Protein AF-A0A0W0Z374-F1 (afdb_monomer_lite)

Secondary structure (DSSP, 8-state):
-EEETTEEEEEES--SS----HHHHHHHHHHHHHHTTT---EEEE-SSSS-EEEEHHHHHS-SSTHHHHHHHTTT-SS-------------------------TTTT--HHHHHHHHHHHTSHHHHTTHHHHHHHHHTT----------------

pLDDT: mean 70.91, std 20.74, range [35.91, 95.0]

Sequence (155 aa):
MFFENGCLREITNNSGHYRPTDNEMLPFLKAMNTMSLGTVFSYQSYCTNPSRTFDMGALLDIDDFSEILSLEKSAELDSPIKKHQNSLGYDYKSEDDSSTRRRFGRNLPKVLLSQYQNILKNPVFEKKENTVREAIQSQHPTDLYEAKRTFGSKF

Structure (mmCIF, N/CA/C/O backbone):
data_AF-A0A0W0Z374-F1
#
_entry.id   AF-A0A0W0Z374-F1
#
loop_
_atom_site.group_PDB
_atom_site.id
_atom_site.type_symbol
_atom_site.label_atom_id
_atom_site.label_alt_id
_atom_site.label_comp_id
_atom_site.label_asym_id
_atom_site.label_entity_id
_atom_site.label_seq_id
_atom_site.pdbx_PDB_ins_code
_atom_site.Cartn_x
_atom_site.Cartn_y
_atom_site.Cartn_z
_atom_site.occupancy
_atom_site.B_iso_or_equiv
_atom_site.auth_seq_id
_atom_site.auth_comp_id
_atom_site.auth_asym_id
_atom_site.auth_atom_id
_atom_site.pdbx_PDB_model_num
ATOM 1 N N . MET A 1 1 ? -2.602 8.176 -0.337 1.00 88.56 1 MET A N 1
ATOM 2 C CA . MET A 1 1 ? -3.943 7.579 -0.137 1.00 88.56 1 MET A CA 1
ATOM 3 C C . MET A 1 1 ? -4.988 8.580 -0.577 1.00 88.56 1 MET A C 1
ATOM 5 O O . MET A 1 1 ? -4.847 9.750 -0.231 1.00 88.56 1 MET A O 1
ATOM 9 N N . PHE A 1 2 ? -6.010 8.125 -1.296 1.00 89.31 2 PHE A N 1
ATOM 10 C CA . PHE A 1 2 ? -7.118 8.955 -1.763 1.00 89.31 2 PHE A CA 1
ATOM 11 C C . PHE A 1 2 ? -8.461 8.381 -1.325 1.00 89.31 2 PHE A C 1
ATOM 13 O O . PHE A 1 2 ? -8.699 7.174 -1.404 1.00 89.31 2 PHE A O 1
ATOM 20 N N . PHE A 1 3 ? -9.333 9.279 -0.873 1.00 91.75 3 PHE A N 1
ATOM 21 C CA . PHE A 1 3 ? -10.682 8.969 -0.426 1.00 91.75 3 PHE A CA 1
ATOM 22 C C . PHE A 1 3 ? -11.701 9.631 -1.344 1.00 91.75 3 PHE A C 1
ATOM 24 O O . PHE A 1 3 ? -11.516 10.769 -1.771 1.00 91.75 3 PHE A O 1
ATOM 31 N N . GLU A 1 4 ? -12.801 8.935 -1.583 1.00 91.44 4 GLU A N 1
ATOM 32 C CA . GLU A 1 4 ? -13.939 9.430 -2.343 1.00 91.44 4 GLU A CA 1
ATOM 33 C C . GLU A 1 4 ? -15.215 9.028 -1.610 1.00 91.44 4 GLU A C 1
ATOM 35 O O . GLU A 1 4 ? -15.373 7.871 -1.221 1.00 91.44 4 GLU A O 1
ATOM 40 N N . ASN A 1 5 ? -16.120 9.983 -1.384 1.00 91.50 5 ASN A N 1
ATOM 41 C CA . ASN A 1 5 ? -17.380 9.755 -0.665 1.00 91.50 5 ASN A CA 1
ATOM 42 C C . ASN A 1 5 ? -17.196 9.078 0.710 1.00 91.50 5 ASN A C 1
ATOM 44 O O . ASN A 1 5 ? -18.035 8.296 1.146 1.00 91.50 5 ASN A O 1
ATOM 48 N N . GLY A 1 6 ? -16.082 9.367 1.392 1.00 91.25 6 GLY A N 1
ATOM 49 C CA . GLY A 1 6 ? -15.746 8.777 2.693 1.00 91.25 6 GLY A CA 1
ATOM 50 C C . GLY A 1 6 ? -15.156 7.363 2.633 1.00 91.25 6 GLY A C 1
ATOM 51 O O . GLY A 1 6 ? -14.821 6.812 3.677 1.00 91.25 6 GLY A O 1
ATOM 52 N N . CYS A 1 7 ? -14.975 6.787 1.444 1.00 89.50 7 CYS A N 1
ATOM 53 C CA . CYS A 1 7 ? -14.367 5.472 1.249 1.00 89.50 7 CYS A CA 1
ATOM 54 C C . CYS A 1 7 ? -12.932 5.604 0.735 1.00 89.50 7 CYS A C 1
ATOM 56 O O . CYS A 1 7 ? -12.639 6.470 -0.089 1.00 89.50 7 CYS A O 1
ATOM 58 N N . LEU A 1 8 ? -12.034 4.733 1.198 1.00 91.62 8 LEU A N 1
ATOM 59 C CA . LEU A 1 8 ? -10.674 4.654 0.668 1.00 91.62 8 LEU A CA 1
ATOM 60 C C . LEU A 1 8 ? -10.725 4.020 -0.726 1.00 91.62 8 LEU A C 1
ATOM 62 O O . LEU A 1 8 ? -11.172 2.887 -0.852 1.00 91.62 8 LEU A O 1
ATOM 66 N N . ARG A 1 9 ? -10.271 4.745 -1.754 1.00 91.31 9 ARG A N 1
ATOM 67 C CA . ARG A 1 9 ? -10.277 4.275 -3.150 1.00 91.31 9 ARG A CA 1
ATOM 68 C C . ARG A 1 9 ? -8.907 3.841 -3.637 1.00 91.31 9 ARG A C 1
ATOM 70 O O . ARG A 1 9 ? -8.805 2.832 -4.324 1.00 91.31 9 ARG A O 1
ATOM 77 N N . GLU A 1 10 ? -7.876 4.592 -3.263 1.00 93.38 10 GLU A N 1
ATOM 78 C CA . GLU A 1 10 ? -6.521 4.382 -3.768 1.00 93.38 10 GLU A CA 1
ATOM 79 C C . GLU A 1 10 ? -5.481 4.476 -2.652 1.00 93.38 10 GLU A C 1
ATOM 81 O O . GLU A 1 10 ? -5.509 5.373 -1.797 1.00 93.38 10 GLU A O 1
ATOM 86 N N . ILE A 1 11 ? -4.514 3.565 -2.696 1.00 94.38 11 ILE A N 1
ATOM 87 C CA . ILE A 1 11 ? -3.346 3.556 -1.818 1.00 94.38 11 ILE A CA 1
ATOM 88 C C . ILE A 1 11 ? -2.102 3.894 -2.637 1.00 94.38 11 ILE A C 1
ATOM 90 O O . ILE A 1 11 ? -1.968 3.488 -3.784 1.00 94.38 11 ILE A O 1
ATOM 94 N N . THR A 1 12 ? -1.169 4.634 -2.037 1.00 93.81 12 THR A N 1
ATOM 95 C CA . THR A 1 12 ? 0.090 5.020 -2.684 1.00 93.81 12 THR A CA 1
ATOM 96 C C . THR A 1 12 ? 1.255 4.811 -1.721 1.00 93.81 12 THR A C 1
ATOM 98 O O . THR A 1 12 ? 1.092 5.011 -0.515 1.00 93.81 12 THR A O 1
ATOM 101 N N . ASN A 1 13 ? 2.432 4.431 -2.226 1.00 92.19 13 ASN A N 1
ATOM 102 C CA . ASN A 1 13 ? 3.659 4.314 -1.414 1.00 92.19 13 ASN A CA 1
ATOM 103 C C . ASN A 1 13 ? 4.497 5.606 -1.363 1.00 92.19 13 ASN A C 1
ATOM 105 O O . ASN A 1 13 ? 5.592 5.636 -0.801 1.00 92.19 13 ASN A O 1
ATOM 109 N N . ASN A 1 14 ? 3.981 6.704 -1.913 1.00 90.25 14 ASN A N 1
ATOM 110 C CA . ASN A 1 14 ? 4.652 7.998 -1.913 1.00 90.25 14 ASN A CA 1
ATOM 111 C C . ASN A 1 14 ? 4.314 8.810 -0.650 1.00 90.25 14 ASN A C 1
ATOM 113 O O . ASN A 1 14 ? 3.548 9.771 -0.708 1.00 90.25 14 ASN A O 1
ATOM 117 N N . SER A 1 15 ? 4.868 8.419 0.506 1.00 79.31 15 SER A N 1
ATOM 118 C CA . SER A 1 15 ? 4.597 9.084 1.800 1.00 79.31 15 SER A CA 1
ATOM 119 C C . SER A 1 15 ? 5.613 10.171 2.197 1.00 79.31 15 SER A C 1
ATOM 121 O O . SER A 1 15 ? 5.699 10.576 3.355 1.00 79.31 15 SER A O 1
ATOM 123 N N . GLY A 1 16 ? 6.392 10.680 1.236 1.00 79.31 16 GLY A N 1
ATOM 124 C CA . GLY A 1 16 ? 7.345 11.781 1.432 1.00 79.31 16 GLY A CA 1
ATOM 125 C C . GLY A 1 16 ? 8.641 11.376 2.146 1.00 79.31 16 GLY A C 1
ATOM 126 O O . GLY A 1 16 ? 9.714 11.514 1.562 1.00 79.31 16 GLY A O 1
ATOM 127 N N . HIS A 1 17 ? 8.550 10.852 3.373 1.00 77.94 17 HIS A N 1
ATOM 128 C CA . HIS A 1 17 ? 9.705 10.453 4.195 1.00 77.94 17 HIS A CA 1
ATOM 129 C C . HIS A 1 17 ? 9.980 8.951 4.183 1.00 77.94 17 HIS A C 1
ATOM 131 O O . HIS A 1 17 ? 11.139 8.543 4.210 1.00 77.94 17 HIS A O 1
ATOM 137 N N . TYR A 1 18 ? 8.927 8.140 4.122 1.00 82.50 18 TYR A N 1
ATOM 138 C CA . TYR A 1 18 ? 9.034 6.696 3.986 1.00 82.50 18 TYR A CA 1
ATOM 139 C C . TYR A 1 18 ? 8.571 6.291 2.584 1.00 82.50 18 TYR A C 1
ATOM 141 O O . TYR A 1 18 ? 7.587 6.817 2.054 1.00 82.50 18 TYR A O 1
ATOM 149 N N . ARG A 1 19 ? 9.324 5.403 1.943 1.00 85.88 19 ARG A N 1
ATOM 150 C CA . ARG A 1 19 ? 9.029 4.899 0.598 1.00 85.88 19 ARG A CA 1
ATOM 151 C C . ARG A 1 19 ? 9.119 3.379 0.637 1.00 85.88 19 ARG A C 1
ATOM 153 O O . ARG A 1 19 ? 10.160 2.846 0.259 1.00 85.88 19 ARG A O 1
ATOM 160 N N . PRO A 1 20 ? 8.088 2.707 1.176 1.00 92.62 20 PRO A N 1
ATOM 161 C CA . PRO A 1 20 ? 8.064 1.258 1.188 1.00 92.62 20 PRO A CA 1
ATOM 162 C C . PRO A 1 20 ? 8.077 0.744 -0.248 1.00 92.62 20 PRO A C 1
ATOM 164 O O . PRO A 1 20 ? 7.453 1.323 -1.146 1.00 92.62 20 PRO A O 1
ATOM 167 N N . THR A 1 21 ? 8.805 -0.344 -0.445 1.00 93.25 21 THR A N 1
ATOM 168 C CA . THR A 1 21 ? 8.782 -1.118 -1.682 1.00 93.25 21 THR A CA 1
ATOM 169 C C . THR A 1 21 ? 7.396 -1.716 -1.917 1.00 93.25 21 THR A C 1
ATOM 171 O O . THR A 1 21 ?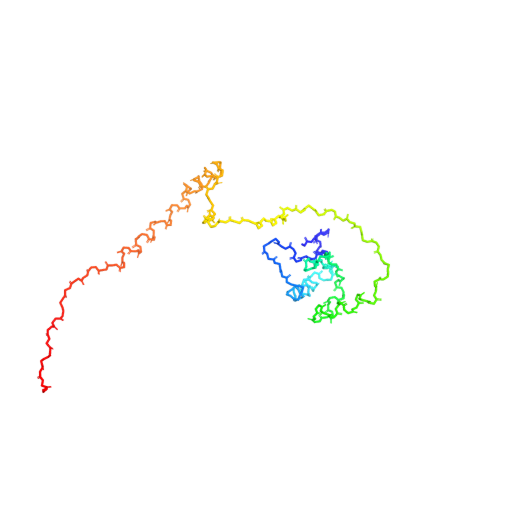 6.589 -1.832 -0.992 1.00 93.25 21 THR A O 1
ATOM 174 N N . ASP A 1 22 ? 7.118 -2.123 -3.153 1.00 93.19 22 ASP A N 1
ATOM 175 C CA . ASP A 1 22 ? 5.835 -2.743 -3.502 1.00 93.19 22 ASP A CA 1
ATOM 176 C C . ASP A 1 22 ? 5.575 -3.999 -2.645 1.00 93.19 22 ASP A C 1
ATOM 178 O O . ASP A 1 22 ? 4.497 -4.164 -2.076 1.00 93.19 22 ASP A O 1
ATOM 182 N N . ASN A 1 23 ? 6.608 -4.813 -2.412 1.00 93.69 23 ASN A N 1
ATOM 183 C CA . ASN A 1 23 ? 6.521 -5.999 -1.554 1.00 93.69 23 ASN A CA 1
ATOM 184 C C . ASN A 1 23 ? 6.267 -5.674 -0.079 1.00 93.69 23 ASN A C 1
ATOM 186 O O . ASN A 1 23 ? 5.490 -6.365 0.575 1.00 93.69 23 ASN A O 1
ATOM 190 N N . GLU A 1 24 ? 6.867 -4.609 0.455 1.00 93.81 24 GLU A N 1
ATOM 191 C CA . GLU A 1 24 ? 6.560 -4.147 1.816 1.00 93.81 24 GLU A CA 1
ATOM 192 C C . GLU A 1 24 ? 5.126 -3.607 1.925 1.00 93.81 24 GLU A C 1
ATOM 194 O O . GLU A 1 24 ? 4.508 -3.691 2.987 1.00 93.81 24 GLU A O 1
ATOM 199 N N . MET A 1 25 ? 4.575 -3.076 0.829 1.00 94.12 25 MET A N 1
ATOM 200 C CA . MET A 1 25 ? 3.193 -2.607 0.771 1.00 94.12 25 MET A CA 1
ATOM 201 C C . MET A 1 25 ? 2.176 -3.742 0.655 1.00 94.12 25 MET A C 1
ATOM 203 O O . MET A 1 25 ? 1.054 -3.570 1.124 1.00 94.12 25 MET A O 1
ATOM 207 N N . LEU A 1 26 ? 2.524 -4.894 0.079 1.00 9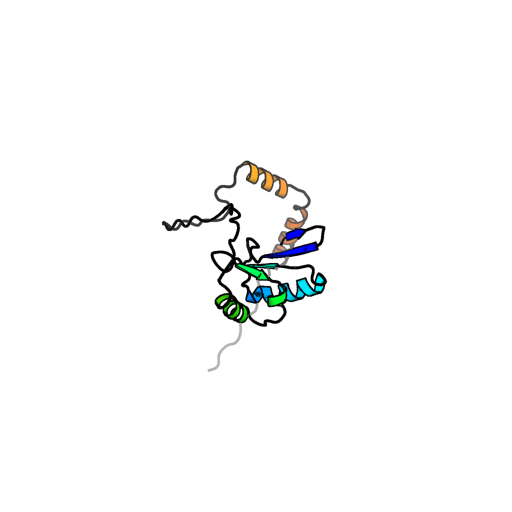3.81 26 LEU A N 1
ATOM 208 C CA . LEU A 1 26 ? 1.567 -5.967 -0.221 1.00 93.81 26 LEU A CA 1
ATOM 209 C C . LEU A 1 26 ? 0.732 -6.423 0.999 1.00 93.81 26 LEU A C 1
ATOM 211 O O . LEU A 1 26 ? -0.500 -6.431 0.897 1.00 93.81 26 LEU A O 1
ATOM 215 N N . PRO A 1 27 ? 1.320 -6.720 2.180 1.00 94.69 27 PRO A N 1
ATOM 216 C CA . PRO A 1 27 ? 0.536 -7.110 3.354 1.00 94.69 27 PRO A CA 1
ATOM 217 C C . PRO A 1 27 ? -0.405 -5.994 3.817 1.00 94.69 27 PRO A C 1
ATOM 219 O O . PRO A 1 27 ? -1.542 -6.252 4.217 1.00 94.69 27 PRO A O 1
ATOM 222 N N . PHE A 1 28 ? 0.052 -4.742 3.728 1.00 94.06 28 PHE A N 1
ATOM 223 C CA . PHE A 1 28 ? -0.749 -3.572 4.066 1.00 94.06 28 PHE A CA 1
ATOM 224 C C . PHE A 1 28 ? -1.931 -3.407 3.106 1.00 94.06 28 PHE A C 1
ATOM 226 O O . PHE A 1 28 ? -3.055 -3.189 3.551 1.00 94.06 28 PHE A O 1
ATOM 233 N N . LEU A 1 29 ? -1.704 -3.563 1.802 1.00 94.69 29 LEU A N 1
ATOM 234 C CA . LEU A 1 29 ? -2.743 -3.497 0.780 1.00 94.69 29 LEU A CA 1
ATOM 235 C C . LEU A 1 29 ? -3.823 -4.561 1.042 1.00 94.69 29 LEU A C 1
ATOM 237 O O . LEU A 1 29 ? -4.999 -4.214 1.174 1.00 94.69 29 LEU A O 1
ATOM 241 N N . LYS A 1 30 ? -3.439 -5.831 1.231 1.00 95.00 30 LYS A N 1
ATOM 242 C CA . LYS A 1 30 ? -4.376 -6.929 1.549 1.00 95.00 30 LYS A CA 1
ATOM 243 C C . LYS A 1 30 ? -5.192 -6.650 2.820 1.00 95.00 30 LYS A C 1
ATOM 245 O O . LYS A 1 30 ? -6.416 -6.833 2.833 1.00 95.00 30 LYS A O 1
ATOM 250 N N . ALA A 1 31 ? -4.539 -6.152 3.873 1.00 94.94 31 ALA A N 1
ATOM 251 C CA . ALA A 1 31 ? -5.205 -5.783 5.119 1.00 94.94 31 ALA A CA 1
ATOM 252 C C . ALA A 1 31 ? -6.215 -4.644 4.909 1.00 94.94 31 ALA A C 1
ATOM 254 O O . ALA A 1 31 ? -7.369 -4.757 5.320 1.00 94.94 31 ALA A O 1
ATOM 255 N N . MET A 1 32 ? -5.819 -3.579 4.210 1.00 93.31 32 MET A N 1
ATOM 256 C CA . MET A 1 32 ? -6.695 -2.440 3.935 1.00 93.31 32 MET A CA 1
ATOM 257 C C . MET A 1 32 ? -7.886 -2.819 3.066 1.00 93.31 32 MET A C 1
ATOM 259 O O . MET A 1 32 ? -8.997 -2.357 3.322 1.00 93.31 32 MET A O 1
ATOM 263 N N . ASN A 1 33 ? -7.700 -3.682 2.070 1.00 93.50 33 ASN A N 1
ATOM 264 C CA . ASN A 1 33 ? -8.813 -4.145 1.253 1.00 93.50 33 ASN A CA 1
ATOM 265 C C . ASN A 1 33 ? -9.826 -4.944 2.081 1.00 93.50 33 ASN A C 1
ATOM 267 O O . ASN A 1 33 ? -11.024 -4.686 2.006 1.00 93.50 33 ASN A O 1
ATOM 271 N N . THR A 1 34 ? -9.338 -5.828 2.955 1.00 93.62 34 THR A N 1
ATOM 272 C CA . THR A 1 34 ? -10.183 -6.576 3.899 1.00 93.62 34 THR A CA 1
ATOM 273 C C . THR A 1 34 ? -10.936 -5.640 4.850 1.00 93.62 34 THR A C 1
ATOM 275 O O . THR A 1 34 ? -12.152 -5.745 4.993 1.00 93.62 34 THR A O 1
ATOM 278 N N . MET A 1 35 ? -10.241 -4.680 5.469 1.00 93.00 35 MET A N 1
ATOM 279 C CA . MET A 1 35 ? -10.834 -3.723 6.416 1.00 93.00 35 MET A CA 1
ATOM 280 C C . MET A 1 35 ? -11.847 -2.783 5.762 1.00 93.00 35 MET A C 1
ATOM 282 O O . MET A 1 35 ? -12.809 -2.356 6.395 1.00 93.00 35 MET A O 1
ATOM 286 N N . SER A 1 36 ? -11.616 -2.448 4.498 1.00 90.69 36 SER A N 1
ATOM 287 C CA . SER A 1 36 ? -12.464 -1.556 3.714 1.00 90.69 36 SER A CA 1
ATOM 288 C C . SER A 1 36 ? -13.602 -2.288 2.995 1.00 90.69 36 SER A C 1
ATOM 290 O O . SER A 1 36 ? -14.313 -1.659 2.212 1.00 90.69 36 SER A O 1
ATOM 292 N N . LEU A 1 37 ? -13.772 -3.595 3.243 1.00 91.06 37 LEU A N 1
ATOM 293 C CA . LEU A 1 37 ? -14.763 -4.457 2.592 1.00 91.06 37 LEU A CA 1
ATOM 294 C C . LEU A 1 37 ? -14.688 -4.404 1.056 1.00 91.06 37 LEU A C 1
ATOM 296 O O . LEU A 1 37 ? -15.713 -4.425 0.378 1.00 91.06 37 LEU A O 1
ATOM 300 N N . GLY A 1 38 ? -13.476 -4.304 0.503 1.00 89.25 38 GLY A N 1
ATOM 301 C CA . GLY A 1 38 ? -13.266 -4.280 -0.945 1.00 89.25 38 GLY A CA 1
ATOM 302 C C . GLY A 1 38 ? -13.460 -2.915 -1.608 1.00 89.25 38 GLY A C 1
ATOM 303 O O . GLY A 1 38 ? -13.637 -2.854 -2.821 1.00 89.25 38 GLY A O 1
ATOM 304 N N . THR A 1 39 ? -13.493 -1.811 -0.851 1.00 90.25 39 THR A N 1
ATOM 305 C CA . THR A 1 39 ? -13.727 -0.474 -1.441 1.00 90.25 39 THR A CA 1
ATOM 306 C C . THR A 1 39 ? -12.482 0.170 -2.053 1.00 90.25 39 THR A C 1
ATOM 308 O O . THR A 1 39 ? -12.627 1.133 -2.816 1.00 90.25 39 THR A O 1
ATOM 311 N N . VAL A 1 40 ? -11.297 -0.378 -1.757 1.00 91.44 40 VAL A N 1
ATOM 312 C CA . VAL A 1 40 ? -10.022 -0.009 -2.383 1.00 91.44 40 VAL A CA 1
ATOM 313 C C . VAL A 1 40 ? -9.948 -0.640 -3.768 1.00 91.44 40 VAL A C 1
ATOM 315 O O . VAL A 1 40 ? -10.007 -1.858 -3.899 1.00 91.44 40 VAL A O 1
ATOM 318 N N . PHE A 1 41 ? -9.780 0.187 -4.796 1.00 89.19 41 PHE A N 1
ATOM 319 C CA . PHE A 1 41 ? -9.750 -0.264 -6.188 1.00 89.19 41 PHE A CA 1
ATOM 320 C C . PHE A 1 41 ? -8.352 -0.289 -6.783 1.00 89.19 41 PHE A C 1
ATOM 322 O O . PHE A 1 41 ? -8.076 -1.120 -7.638 1.00 89.19 41 PHE A O 1
ATOM 329 N N . SER A 1 42 ? -7.463 0.606 -6.355 1.00 92.94 42 SER A N 1
ATOM 330 C CA . SER A 1 42 ? -6.156 0.746 -6.990 1.00 92.94 42 SER A CA 1
ATOM 331 C C . SER A 1 42 ? -5.024 0.967 -5.998 1.00 92.94 42 SER A C 1
ATOM 333 O O . SER A 1 42 ? -5.173 1.552 -4.918 1.00 92.94 42 SER A O 1
ATOM 335 N N . TYR A 1 43 ? -3.848 0.518 -6.414 1.00 94.44 43 TYR A N 1
ATOM 336 C CA . TYR A 1 43 ? -2.580 0.826 -5.781 1.00 94.44 43 TYR A CA 1
ATOM 337 C C . TYR A 1 43 ? -1.666 1.532 -6.780 1.00 94.44 43 TYR A C 1
ATOM 339 O O . TYR A 1 43 ? -1.370 0.990 -7.842 1.00 94.44 43 TYR A O 1
ATOM 347 N N . GLN A 1 44 ? -1.191 2.728 -6.434 1.00 93.81 44 GLN A N 1
ATOM 348 C CA . GLN A 1 44 ? -0.205 3.449 -7.232 1.00 93.81 44 GLN A CA 1
ATOM 349 C C . GLN A 1 44 ? 1.197 3.302 -6.629 1.00 93.81 44 GLN A C 1
ATOM 351 O O . GLN A 1 44 ? 1.502 3.853 -5.562 1.00 93.81 44 GLN A O 1
ATOM 356 N N . SER A 1 45 ? 2.064 2.589 -7.347 1.00 92.88 45 SER A N 1
ATOM 357 C CA . SER A 1 45 ? 3.480 2.451 -7.027 1.00 92.88 45 SER A CA 1
ATOM 358 C C . SER A 1 45 ? 4.312 3.558 -7.665 1.00 92.88 45 SER A C 1
ATOM 360 O O . SER A 1 45 ? 4.246 3.820 -8.867 1.00 92.88 45 SER A O 1
ATOM 362 N N . TYR A 1 46 ? 5.166 4.160 -6.847 1.00 91.94 46 TYR A N 1
ATOM 363 C CA . TYR A 1 46 ? 6.202 5.108 -7.239 1.00 91.94 46 TYR A CA 1
ATOM 364 C C . TYR A 1 46 ? 7.611 4.497 -7.147 1.00 91.94 46 TYR A C 1
ATOM 366 O O . TYR A 1 46 ? 8.601 5.230 -7.151 1.00 91.94 46 TYR A O 1
ATOM 374 N N . CYS A 1 47 ? 7.725 3.165 -7.049 1.00 87.75 47 CYS A N 1
ATOM 375 C CA . CYS A 1 47 ? 9.014 2.466 -7.087 1.00 87.75 47 CYS A CA 1
ATOM 376 C C . CYS A 1 47 ? 9.637 2.460 -8.492 1.00 87.75 47 CYS A C 1
ATOM 378 O O . CYS A 1 47 ? 10.849 2.292 -8.628 1.00 87.75 47 CYS A O 1
ATOM 380 N N . THR A 1 48 ? 8.831 2.693 -9.529 1.00 82.81 48 THR A N 1
ATOM 381 C CA . THR A 1 48 ? 9.269 2.817 -10.922 1.00 82.81 48 THR A CA 1
ATOM 382 C C . THR A 1 48 ? 9.034 4.227 -11.462 1.00 82.81 48 THR A C 1
ATOM 384 O O . THR A 1 48 ? 8.173 4.961 -10.980 1.00 82.81 48 THR A O 1
ATOM 387 N N . ASN A 1 49 ? 9.784 4.593 -12.504 1.00 83.88 49 ASN A N 1
ATOM 388 C CA . ASN A 1 49 ? 9.528 5.780 -13.319 1.00 83.88 49 ASN A CA 1
ATOM 389 C C . ASN A 1 49 ? 9.282 5.344 -14.776 1.00 83.88 49 ASN A C 1
ATOM 391 O O . ASN A 1 49 ? 10.209 4.813 -15.389 1.00 83.88 49 ASN A O 1
ATOM 395 N N . PRO A 1 50 ? 8.081 5.564 -15.347 1.00 86.38 50 PRO A N 1
ATOM 396 C CA . PRO A 1 50 ? 6.906 6.197 -14.734 1.00 86.38 50 PRO A CA 1
ATOM 397 C C . PRO A 1 50 ? 6.292 5.363 -13.594 1.00 86.38 50 PRO A C 1
ATOM 399 O O . PRO A 1 50 ? 6.546 4.158 -13.491 1.00 86.38 50 PRO A O 1
ATOM 402 N N . SER A 1 51 ? 5.498 6.015 -12.736 1.00 89.50 51 SER A N 1
ATOM 403 C CA . SER A 1 51 ? 4.726 5.323 -11.700 1.00 89.50 51 SER A CA 1
ATOM 404 C C . SER A 1 51 ? 3.724 4.361 -12.335 1.00 89.50 51 SER A C 1
ATOM 406 O O . SER A 1 51 ? 3.190 4.625 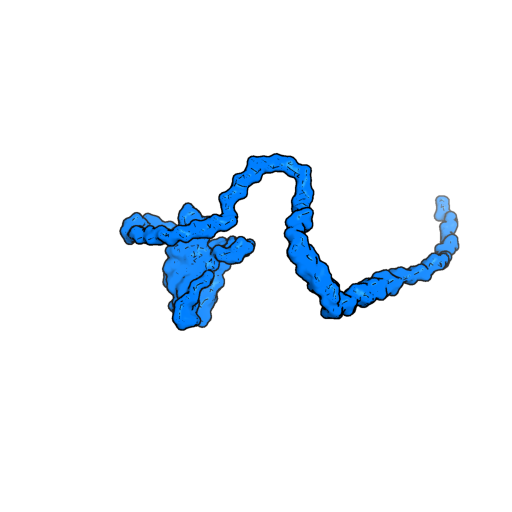-13.417 1.00 89.50 51 SER A O 1
ATOM 408 N N . ARG A 1 52 ? 3.475 3.240 -11.662 1.00 90.56 52 ARG A N 1
ATOM 409 C CA . ARG A 1 52 ? 2.560 2.191 -12.123 1.00 90.56 52 ARG A CA 1
ATOM 410 C C . ARG A 1 52 ? 1.327 2.138 -11.243 1.00 90.56 52 ARG A C 1
ATOM 412 O O . ARG A 1 52 ? 1.403 2.418 -10.051 1.00 90.56 52 ARG A O 1
ATOM 419 N N . THR A 1 53 ? 0.194 1.807 -11.849 1.00 91.38 53 THR A N 1
ATOM 420 C CA . THR A 1 53 ? -1.076 1.642 -11.138 1.00 91.38 53 THR A CA 1
ATOM 421 C C . THR A 1 53 ? -1.529 0.209 -11.316 1.00 91.38 53 THR A C 1
ATOM 423 O O . THR A 1 53 ? -1.646 -0.251 -12.446 1.00 91.38 53 THR A O 1
ATOM 426 N N . PHE A 1 54 ? -1.780 -0.467 -10.207 1.00 91.88 54 PHE A N 1
ATOM 427 C CA . PHE A 1 54 ? -2.203 -1.855 -10.165 1.00 91.88 54 PHE A CA 1
ATOM 428 C C . PHE A 1 54 ? -3.649 -1.936 -9.684 1.00 91.88 54 PHE A C 1
ATOM 430 O O . PHE A 1 54 ? -4.035 -1.220 -8.753 1.00 91.88 54 PHE A O 1
ATOM 437 N N . ASP A 1 55 ? -4.435 -2.802 -10.320 1.00 92.06 55 ASP A N 1
ATOM 438 C CA . ASP A 1 55 ? -5.785 -3.126 -9.864 1.00 92.06 55 ASP A CA 1
ATOM 439 C C . ASP A 1 55 ? -5.720 -3.953 -8.584 1.00 92.06 55 ASP A C 1
ATOM 441 O O . ASP A 1 55 ? -4.959 -4.917 -8.492 1.00 92.06 55 ASP A O 1
ATOM 445 N N . MET A 1 56 ? -6.537 -3.586 -7.600 1.00 91.31 56 MET A N 1
ATOM 446 C CA . MET A 1 56 ? -6.493 -4.213 -6.290 1.00 91.31 56 MET A CA 1
ATOM 447 C C . MET A 1 56 ? -6.890 -5.687 -6.350 1.00 91.31 56 MET A C 1
ATOM 449 O O . MET A 1 56 ? -6.320 -6.476 -5.604 1.00 91.31 56 MET A O 1
ATOM 453 N N . GLY A 1 57 ? -7.798 -6.073 -7.255 1.00 89.88 57 GLY A N 1
ATOM 454 C CA . GLY A 1 57 ? -8.202 -7.468 -7.441 1.00 89.88 57 GLY A CA 1
A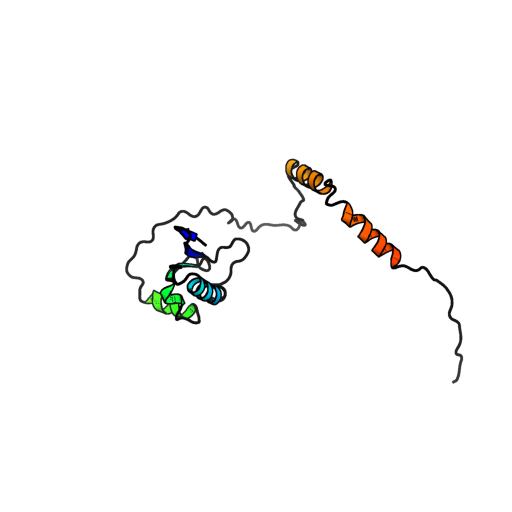TOM 455 C C . GLY A 1 57 ? -7.019 -8.381 -7.763 1.00 89.88 57 GLY A C 1
ATOM 456 O O . GLY A 1 57 ? -6.839 -9.404 -7.109 1.00 89.88 57 GLY A O 1
ATOM 457 N N . ALA A 1 58 ? -6.153 -7.955 -8.683 1.00 89.44 58 ALA A N 1
ATOM 458 C CA . ALA A 1 58 ? -4.955 -8.703 -9.062 1.00 89.44 58 ALA A CA 1
ATOM 459 C C . ALA A 1 58 ? -3.926 -8.835 -7.921 1.00 89.44 58 ALA A C 1
ATOM 461 O O . ALA A 1 58 ? -3.141 -9.779 -7.910 1.00 89.44 58 ALA A O 1
ATOM 462 N N . LEU A 1 59 ? -3.923 -7.910 -6.953 1.00 91.69 59 LEU A N 1
ATOM 463 C CA . LEU A 1 59 ? -2.973 -7.909 -5.832 1.00 91.69 59 LEU A CA 1
ATOM 464 C C . LEU A 1 59 ? -3.354 -8.863 -4.692 1.00 91.69 59 LEU A C 1
ATOM 466 O O . LEU A 1 59 ? -2.530 -9.132 -3.816 1.00 91.69 59 LEU A O 1
ATOM 470 N N . LEU A 1 60 ? -4.605 -9.324 -4.635 1.00 90.81 60 LEU A N 1
ATOM 471 C CA . LEU A 1 60 ? -5.073 -10.156 -3.522 1.00 90.81 60 LEU A CA 1
ATOM 472 C C . LEU A 1 60 ? -4.543 -11.585 -3.610 1.00 90.81 60 LEU A C 1
ATOM 474 O O . LEU A 1 60 ? -4.220 -12.170 -2.573 1.00 90.81 60 LEU A O 1
ATOM 478 N N . ASP A 1 61 ? -4.414 -12.092 -4.834 1.00 90.31 61 ASP A N 1
ATOM 479 C CA . ASP A 1 61 ? -4.090 -13.491 -5.117 1.00 90.31 61 ASP A CA 1
ATOM 480 C C . ASP A 1 61 ? -2.585 -13.761 -5.239 1.00 90.31 61 ASP A C 1
ATOM 482 O O . ASP A 1 61 ? -2.171 -14.916 -5.222 1.00 90.31 61 ASP A O 1
ATOM 486 N N . ILE A 1 62 ? -1.767 -12.711 -5.339 1.00 90.94 62 ILE A N 1
ATOM 487 C CA . ILE A 1 62 ? -0.312 -12.825 -5.492 1.00 90.94 62 ILE A CA 1
ATOM 488 C C . ILE A 1 62 ? 0.405 -12.752 -4.147 1.00 90.94 62 ILE A C 1
ATOM 490 O O . ILE A 1 62 ? -0.025 -12.026 -3.246 1.00 90.94 62 ILE A O 1
ATOM 494 N N . ASP A 1 63 ? 1.524 -13.455 -4.013 1.00 91.06 63 ASP A N 1
ATOM 495 C CA . ASP A 1 63 ? 2.373 -13.388 -2.816 1.00 91.06 63 ASP A CA 1
ATOM 496 C C . ASP A 1 63 ? 3.589 -12.471 -3.005 1.00 91.06 63 ASP A C 1
ATOM 498 O O . ASP A 1 63 ? 4.128 -11.954 -2.023 1.00 91.06 63 ASP A O 1
ATOM 502 N N . ASP A 1 64 ? 3.979 -12.211 -4.256 1.00 90.56 64 ASP A N 1
ATOM 503 C CA . ASP A 1 64 ? 5.100 -11.344 -4.619 1.00 90.56 64 ASP A CA 1
ATOM 504 C C . ASP A 1 64 ? 4.782 -10.479 -5.853 1.00 90.56 64 ASP A C 1
ATOM 506 O O . ASP A 1 64 ? 4.173 -10.937 -6.821 1.00 90.56 64 ASP A O 1
ATOM 510 N N . PHE A 1 65 ? 5.240 -9.221 -5.871 1.00 88.06 65 PHE A N 1
ATOM 511 C CA . PHE A 1 65 ? 4.978 -8.313 -6.999 1.00 88.06 65 PHE A CA 1
ATOM 512 C C . PHE A 1 65 ? 5.655 -8.741 -8.310 1.00 88.06 65 PHE A C 1
ATOM 514 O O . PHE A 1 65 ? 5.263 -8.276 -9.385 1.00 88.06 65 PHE A O 1
ATOM 521 N N . SER A 1 66 ? 6.648 -9.635 -8.261 1.00 84.81 66 SER A N 1
ATOM 522 C CA . SER A 1 66 ? 7.273 -10.182 -9.471 1.00 84.81 66 SER A CA 1
ATOM 523 C C . SER A 1 66 ? 6.288 -10.966 -10.356 1.00 84.81 66 SER A C 1
ATOM 525 O O . SER A 1 66 ? 6.453 -11.004 -11.581 1.00 84.81 66 SER A O 1
ATOM 527 N N . GLU A 1 67 ? 5.218 -11.511 -9.771 1.00 82.31 67 GLU A N 1
ATOM 528 C CA . GLU A 1 67 ? 4.168 -12.250 -10.479 1.00 82.31 67 GLU A CA 1
ATOM 529 C C . GLU A 1 67 ? 3.338 -11.334 -11.393 1.00 82.31 67 GLU A C 1
ATOM 531 O O . GLU A 1 67 ? 3.004 -11.698 -12.522 1.00 82.31 67 GLU A O 1
ATOM 536 N N . ILE A 1 68 ? 3.088 -10.094 -10.963 1.00 78.44 68 ILE A N 1
ATOM 537 C CA . ILE A 1 68 ? 2.274 -9.115 -11.705 1.00 78.44 68 ILE A CA 1
ATOM 538 C C . ILE A 1 68 ? 3.019 -8.579 -12.924 1.00 78.44 68 ILE A C 1
ATOM 540 O O . ILE A 1 68 ? 2.437 -8.409 -13.997 1.00 78.44 68 ILE A O 1
ATOM 544 N N . LEU A 1 69 ? 4.329 -8.363 -12.789 1.00 67.62 69 LEU A N 1
ATOM 545 C CA . LEU A 1 69 ? 5.181 -7.911 -13.893 1.00 67.62 69 LEU A CA 1
ATOM 546 C C . LEU A 1 69 ? 5.205 -8.919 -15.053 1.00 67.62 69 LEU A C 1
ATOM 548 O O . LEU A 1 69 ? 5.429 -8.537 -16.203 1.00 67.62 69 LEU A O 1
ATOM 552 N N . SER A 1 70 ? 4.957 -10.198 -14.759 1.00 60.03 70 SER A N 1
ATOM 553 C CA . SER A 1 70 ? 4.840 -11.257 -15.766 1.00 60.03 70 SER A CA 1
ATOM 554 C C . SER A 1 70 ? 3.496 -11.214 -16.502 1.00 60.03 70 SER A C 1
ATOM 556 O O . SER A 1 70 ? 3.442 -11.550 -17.685 1.00 60.03 70 SER A O 1
ATOM 558 N N . LEU A 1 71 ? 2.434 -10.743 -15.839 1.00 56.44 71 LEU A N 1
ATOM 559 C CA . LEU A 1 71 ? 1.091 -10.609 -16.405 1.00 56.44 71 LEU A CA 1
ATOM 560 C C . LEU A 1 71 ? 0.984 -9.406 -17.359 1.00 56.44 71 LEU A C 1
ATOM 562 O O . LEU A 1 71 ? 0.483 -9.541 -18.476 1.00 56.44 71 LEU A O 1
ATOM 566 N N . GLU A 1 72 ? 1.515 -8.243 -16.966 1.00 57.81 72 GLU A N 1
ATOM 567 C CA . GLU A 1 72 ? 1.444 -7.001 -17.763 1.00 57.81 72 GLU A CA 1
ATOM 568 C C . GLU A 1 72 ? 2.184 -7.105 -19.101 1.00 57.81 72 GLU A C 1
ATOM 570 O O . GLU A 1 72 ? 1.742 -6.548 -20.105 1.00 57.81 72 GLU A O 1
ATOM 575 N N . LYS A 1 73 ? 3.272 -7.883 -19.157 1.00 53.78 73 LYS A N 1
ATOM 576 C CA . LYS A 1 73 ? 4.054 -8.090 -20.387 1.00 53.78 73 LYS A CA 1
ATOM 577 C C . LYS A 1 73 ? 3.256 -8.769 -21.508 1.00 53.78 73 LYS A C 1
ATOM 579 O O . LYS A 1 73 ? 3.688 -8.756 -22.657 1.00 53.78 73 LYS A O 1
ATOM 584 N N . SER A 1 74 ? 2.107 -9.361 -21.179 1.00 51.50 74 SER A N 1
ATOM 585 C CA . SER A 1 74 ? 1.175 -9.955 -22.142 1.00 51.50 74 SER A CA 1
ATOM 586 C C . SER A 1 74 ? 0.029 -9.020 -22.563 1.00 51.50 74 SER A C 1
ATOM 588 O O . SER A 1 74 ? -0.652 -9.315 -23.541 1.00 51.50 74 SER A O 1
ATOM 590 N N . ALA A 1 75 ? -0.163 -7.891 -21.869 1.00 47.91 75 ALA A N 1
ATOM 591 C CA . ALA A 1 75 ? -1.337 -7.020 -21.983 1.00 47.91 75 ALA A CA 1
ATOM 592 C C . ALA A 1 75 ? -1.035 -5.604 -22.524 1.00 47.91 75 ALA A C 1
ATOM 594 O O . ALA A 1 75 ? -1.931 -4.769 -22.593 1.00 47.91 75 ALA A O 1
ATOM 595 N N . GLU A 1 76 ? 0.207 -5.312 -22.925 1.00 44.94 76 GLU A N 1
ATOM 596 C CA . GLU A 1 76 ? 0.689 -3.976 -23.330 1.00 44.94 76 GLU A CA 1
ATOM 597 C C . GLU A 1 76 ? 0.256 -3.531 -24.755 1.00 44.94 76 GLU A C 1
ATOM 599 O O . GLU A 1 76 ? 0.992 -2.854 -25.473 1.00 44.94 76 GLU A O 1
ATOM 604 N N . LEU A 1 77 ? -0.960 -3.890 -25.175 1.00 44.41 77 LEU A N 1
ATOM 605 C CA . LEU A 1 77 ? -1.646 -3.318 -26.335 1.00 44.41 77 LEU A CA 1
ATOM 606 C C . LEU A 1 77 ? -2.948 -2.683 -25.831 1.00 44.41 77 LEU A C 1
ATOM 608 O O . LEU A 1 77 ? -3.822 -3.378 -25.332 1.00 44.41 77 LEU A O 1
ATOM 612 N N . ASP A 1 78 ? -3.054 -1.364 -25.990 1.00 43.66 78 ASP A N 1
ATOM 613 C CA . ASP A 1 78 ? -4.260 -0.540 -25.811 1.00 43.66 78 ASP A CA 1
ATOM 614 C C . ASP A 1 78 ? -4.563 0.019 -24.406 1.00 43.66 78 ASP A C 1
ATOM 616 O O . ASP A 1 78 ? -5.501 -0.399 -23.730 1.00 43.66 78 ASP A O 1
ATOM 620 N N . SER A 1 79 ? -3.902 1.126 -24.029 1.00 35.91 79 SER A N 1
ATOM 621 C CA . SER A 1 79 ? -4.651 2.319 -23.571 1.00 35.91 79 SER A CA 1
ATOM 622 C C . SER A 1 79 ? -3.808 3.592 -23.380 1.00 35.91 79 SER A C 1
ATOM 624 O O . SER A 1 79 ? -2.677 3.533 -22.897 1.00 35.91 79 SER A O 1
ATOM 626 N N . PRO A 1 80 ? -4.361 4.785 -23.696 1.00 44.44 80 PRO A N 1
ATOM 627 C CA . PRO A 1 80 ? -3.679 6.063 -23.525 1.00 44.44 80 PRO A CA 1
ATOM 628 C C . PRO A 1 80 ? -3.878 6.621 -22.105 1.00 44.44 80 PRO A C 1
ATOM 630 O O . PRO A 1 80 ? -4.962 7.072 -21.733 1.00 44.44 80 PRO A O 1
ATOM 633 N N . ILE A 1 81 ? -2.807 6.650 -21.309 1.00 41.53 81 ILE A N 1
ATOM 634 C CA . ILE A 1 81 ? -2.807 7.232 -19.958 1.00 41.53 81 ILE A CA 1
ATOM 635 C C . ILE A 1 81 ? -2.779 8.769 -20.045 1.00 41.53 81 ILE A C 1
ATOM 637 O O . ILE A 1 81 ? -1.863 9.374 -20.611 1.00 41.53 81 ILE A O 1
ATOM 641 N N . LYS A 1 82 ? -3.791 9.417 -19.451 1.00 41.56 82 LYS A N 1
ATOM 642 C CA . LYS A 1 82 ? -3.864 10.874 -19.263 1.00 41.56 82 LYS A CA 1
ATOM 643 C C . LYS A 1 82 ? -2.721 11.343 -18.354 1.00 41.56 82 LYS A C 1
ATOM 645 O O . LYS A 1 82 ? -2.621 10.935 -17.202 1.00 41.56 82 LYS A O 1
ATOM 650 N N . LYS A 1 83 ? -1.882 12.245 -18.867 1.00 40.84 83 LYS A N 1
ATOM 651 C CA . LYS A 1 83 ? -0.800 12.901 -18.120 1.00 40.84 83 LYS A CA 1
ATOM 652 C C . LYS A 1 83 ? -1.378 13.858 -17.073 1.00 40.84 83 LYS A C 1
ATOM 654 O O . LYS A 1 83 ? -1.776 14.969 -17.415 1.00 40.84 83 LYS A O 1
ATOM 659 N N . HIS A 1 84 ? -1.381 13.458 -15.805 1.00 37.34 84 HIS A N 1
ATOM 660 C CA . HIS A 1 84 ? -1.468 14.408 -14.697 1.00 37.34 84 HIS A CA 1
ATOM 661 C C . HIS A 1 84 ? -0.083 15.036 -14.495 1.00 37.34 84 HIS A C 1
ATOM 663 O O . HIS A 1 84 ? 0.913 14.333 -14.330 1.00 37.34 84 HIS A O 1
ATOM 669 N N . GLN A 1 85 ? 0.001 16.364 -14.586 1.00 39.22 85 GLN A N 1
ATOM 670 C CA . GLN A 1 85 ? 1.245 17.099 -14.371 1.00 39.22 85 GLN A CA 1
ATOM 671 C C . GLN A 1 85 ? 1.645 17.011 -12.893 1.00 39.22 85 GLN A C 1
ATOM 673 O O . GLN A 1 85 ? 0.956 17.530 -12.017 1.00 39.22 85 GLN A O 1
ATOM 678 N N . ASN A 1 86 ? 2.769 16.344 -12.635 1.00 42.84 86 ASN A N 1
ATOM 679 C CA . ASN A 1 86 ? 3.432 16.302 -11.339 1.00 42.84 86 ASN A CA 1
ATOM 680 C C . ASN A 1 86 ? 4.092 17.658 -11.055 1.00 42.84 86 ASN A C 1
ATOM 682 O O . ASN A 1 86 ? 5.028 18.053 -11.751 1.00 42.84 86 ASN A O 1
ATOM 686 N N . SER A 1 87 ? 3.663 18.348 -9.999 1.00 38.25 87 SER A N 1
ATOM 687 C CA . SER A 1 87 ? 4.449 19.419 -9.384 1.00 38.25 87 SER A CA 1
ATOM 688 C C . SER A 1 87 ? 5.605 18.792 -8.592 1.00 38.25 87 SER A C 1
ATOM 690 O O . SER A 1 87 ? 5.460 18.429 -7.424 1.00 38.25 87 SER A O 1
ATOM 692 N N . LEU A 1 88 ? 6.742 18.609 -9.264 1.00 44.97 88 LEU A N 1
ATOM 693 C CA . LEU A 1 88 ? 8.019 18.183 -8.689 1.00 44.97 88 LEU A CA 1
ATOM 694 C C . LEU A 1 88 ? 8.579 19.296 -7.790 1.00 44.97 88 LEU A C 1
ATOM 696 O O . LEU A 1 88 ? 8.942 20.363 -8.274 1.00 44.97 88 LEU A O 1
ATOM 700 N N . GLY A 1 89 ? 8.632 19.051 -6.479 1.00 44.53 89 GLY A N 1
ATOM 701 C CA . GLY A 1 89 ? 9.161 20.002 -5.495 1.00 44.53 89 GLY A CA 1
ATOM 702 C C . GLY A 1 89 ? 10.608 19.766 -5.067 1.00 44.53 89 GLY A C 1
ATOM 703 O O . GLY A 1 89 ? 11.183 20.652 -4.452 1.00 44.53 89 GLY A O 1
ATOM 704 N N . TYR A 1 90 ? 11.213 18.616 -5.375 1.00 44.09 90 TYR A N 1
ATOM 705 C CA . TYR A 1 90 ? 12.617 18.350 -5.049 1.00 44.09 90 TYR A CA 1
ATOM 706 C C . TYR A 1 90 ? 13.207 17.344 -6.027 1.00 44.09 90 TYR A C 1
ATOM 708 O O . TYR A 1 90 ? 13.173 16.141 -5.785 1.00 44.09 90 TYR A O 1
ATOM 716 N N . ASP A 1 91 ? 13.766 17.856 -7.117 1.00 49.34 91 ASP A N 1
ATOM 717 C CA . ASP A 1 91 ? 14.811 17.147 -7.841 1.00 49.34 91 ASP A CA 1
ATOM 718 C C . ASP A 1 91 ? 15.791 18.173 -8.413 1.00 49.34 91 ASP A C 1
ATOM 720 O O . ASP A 1 91 ? 15.594 18.736 -9.483 1.00 49.34 91 ASP A O 1
ATOM 724 N N . TYR A 1 92 ? 16.832 18.473 -7.639 1.00 43.22 92 TYR A N 1
ATOM 725 C CA . TYR A 1 92 ? 18.078 19.000 -8.178 1.00 43.22 92 TYR A CA 1
ATOM 726 C C . TYR A 1 92 ? 19.223 18.315 -7.446 1.00 43.22 92 TYR A C 1
ATOM 728 O O . TYR A 1 92 ? 19.524 18.607 -6.286 1.00 43.22 92 TYR A O 1
ATOM 736 N N . LYS A 1 93 ? 19.865 17.386 -8.154 1.00 51.75 93 LYS A N 1
ATOM 737 C CA . LYS A 1 93 ? 21.240 17.002 -7.868 1.00 51.75 93 LYS A CA 1
ATOM 738 C C . LYS A 1 93 ? 22.129 18.211 -8.152 1.00 51.75 93 LYS A C 1
ATOM 740 O O . LYS A 1 93 ? 22.109 18.745 -9.255 1.00 51.75 93 LYS A O 1
ATOM 745 N N . SER A 1 94 ? 22.912 18.614 -7.161 1.00 44.69 94 SER A N 1
ATOM 746 C CA . SER A 1 94 ? 24.126 19.401 -7.363 1.00 44.69 94 SER A CA 1
ATOM 747 C C . SER A 1 94 ? 25.251 18.579 -6.758 1.00 44.69 94 SER A C 1
ATOM 749 O O . SER A 1 94 ? 25.474 18.612 -5.548 1.00 44.69 94 SER A O 1
ATOM 751 N N . GLU A 1 95 ? 25.899 17.781 -7.600 1.00 54.81 95 GLU A N 1
ATOM 752 C CA . GLU A 1 95 ? 27.269 17.353 -7.356 1.00 54.81 95 GLU A CA 1
ATOM 753 C C . GLU A 1 95 ? 28.134 18.599 -7.530 1.00 54.81 95 GLU A C 1
ATOM 755 O O . GLU A 1 95 ? 28.402 19.005 -8.651 1.00 54.81 95 GLU A O 1
ATOM 760 N N . ASP A 1 96 ? 28.450 19.270 -6.423 1.00 46.78 96 ASP A N 1
ATOM 761 C CA . ASP A 1 96 ? 29.729 19.960 -6.295 1.00 46.78 96 ASP A CA 1
ATOM 762 C C . ASP A 1 96 ? 30.023 20.308 -4.829 1.00 46.78 96 ASP A C 1
ATOM 764 O O . ASP A 1 96 ? 29.264 20.981 -4.130 1.00 46.78 96 ASP A O 1
ATOM 768 N N . ASP A 1 97 ? 31.156 19.767 -4.407 1.00 43.41 97 ASP A N 1
ATOM 769 C CA . ASP A 1 97 ? 32.238 20.459 -3.729 1.00 43.41 97 ASP A CA 1
ATOM 770 C C . ASP A 1 97 ? 32.110 20.966 -2.273 1.00 43.41 97 ASP A C 1
ATOM 772 O O . ASP A 1 97 ? 31.239 21.725 -1.845 1.00 43.41 97 ASP A O 1
ATOM 776 N N . SER A 1 98 ? 33.162 20.606 -1.541 1.00 47.41 98 SER A N 1
ATOM 777 C CA . SER A 1 98 ? 33.654 21.143 -0.275 1.00 47.41 98 SER A CA 1
ATOM 778 C C . SER A 1 98 ? 32.852 20.905 1.020 1.00 47.41 98 SER A C 1
ATOM 780 O O . SER A 1 98 ? 31.817 21.480 1.365 1.00 47.41 98 SER A O 1
ATOM 782 N N . SER A 1 99 ? 33.481 20.079 1.846 1.00 53.81 99 SER A N 1
ATOM 783 C CA . SER A 1 99 ? 33.338 19.957 3.288 1.00 53.81 99 SER A CA 1
ATOM 784 C C . SER A 1 99 ? 33.208 21.299 4.027 1.00 53.81 99 SER A C 1
ATOM 786 O O . SER A 1 99 ? 34.202 21.915 4.394 1.00 53.81 99 SER A O 1
ATOM 788 N N . THR A 1 100 ? 31.993 21.686 4.411 1.00 50.78 100 THR A N 1
ATOM 789 C CA . THR A 1 100 ? 31.767 22.378 5.691 1.00 50.78 100 THR A CA 1
ATOM 790 C C . THR A 1 100 ? 30.406 22.003 6.270 1.00 50.78 100 THR A C 1
ATOM 792 O O . THR A 1 100 ? 29.374 22.561 5.919 1.00 50.78 100 THR A O 1
ATOM 795 N N . ARG A 1 101 ? 30.422 21.044 7.207 1.00 55.69 101 ARG A N 1
ATOM 796 C CA . ARG A 1 101 ? 29.558 20.981 8.403 1.00 55.69 101 ARG A CA 1
ATOM 797 C C . ARG A 1 101 ? 28.193 21.689 8.248 1.00 55.69 101 ARG A C 1
ATOM 799 O O . ARG A 1 101 ? 27.921 22.694 8.908 1.00 55.69 101 ARG A O 1
ATOM 806 N N . ARG A 1 102 ? 27.309 21.157 7.398 1.00 54.62 102 ARG A N 1
ATOM 807 C CA . ARG A 1 102 ? 25.903 21.586 7.318 1.00 54.62 102 ARG A CA 1
ATOM 808 C C . ARG A 1 102 ? 25.163 21.090 8.562 1.00 54.62 102 ARG A C 1
ATOM 810 O O . ARG A 1 102 ? 24.431 20.111 8.521 1.00 54.62 102 ARG A O 1
ATOM 817 N N . ARG A 1 103 ? 25.390 21.738 9.708 1.00 61.09 103 ARG A N 1
ATOM 818 C CA . ARG A 1 103 ? 24.486 21.597 10.852 1.00 61.09 103 ARG A CA 1
ATOM 819 C C . ARG A 1 103 ? 23.184 22.298 10.488 1.00 61.09 103 ARG A C 1
ATOM 821 O O . ARG A 1 103 ? 23.198 23.481 10.135 1.00 61.09 103 ARG A O 1
ATOM 828 N N . PHE A 1 104 ? 22.082 21.559 10.568 1.00 59.72 104 PHE A N 1
ATOM 829 C CA . PHE A 1 104 ? 20.746 22.131 10.488 1.00 59.72 104 PHE A CA 1
ATOM 830 C C . PHE A 1 104 ? 20.657 23.308 11.466 1.00 59.72 104 PHE A C 1
ATOM 832 O O . PHE A 1 104 ? 21.044 23.191 12.628 1.00 59.72 104 PHE A O 1
ATOM 839 N N . GLY A 1 105 ? 20.217 24.460 10.963 1.00 60.47 105 GLY A N 1
ATOM 840 C CA . GLY A 1 105 ? 19.962 25.643 11.778 1.00 60.47 105 GLY A CA 1
ATOM 841 C C . GLY A 1 105 ? 20.903 26.839 11.598 1.00 60.47 105 GLY A C 1
ATOM 842 O O . GLY A 1 105 ? 20.708 27.858 12.254 1.00 60.47 105 GLY A O 1
ATOM 843 N N . ARG A 1 106 ? 21.900 26.772 10.702 1.00 63.59 106 ARG A N 1
ATOM 844 C CA . ARG A 1 106 ? 22.879 27.868 10.535 1.00 63.59 106 ARG A CA 1
ATOM 845 C C . ARG A 1 106 ? 22.266 29.185 10.030 1.00 63.59 106 ARG A C 1
ATOM 847 O O . ARG A 1 106 ? 22.787 30.241 10.358 1.00 63.59 106 ARG A O 1
ATOM 854 N N . ASN A 1 107 ? 21.146 29.114 9.305 1.00 67.88 107 ASN A N 1
ATOM 855 C CA . ASN A 1 107 ? 20.444 30.267 8.734 1.00 67.88 107 ASN A CA 1
ATOM 856 C C . ASN A 1 107 ? 18.928 30.187 9.005 1.00 67.88 107 ASN A C 1
ATOM 858 O O . ASN A 1 107 ? 18.137 30.135 8.064 1.00 67.88 107 ASN A O 1
ATOM 862 N N . LEU A 1 108 ? 18.495 30.128 10.274 1.00 73.50 108 LEU A N 1
ATOM 863 C CA . LEU A 1 108 ? 17.063 30.293 10.556 1.00 73.50 108 LEU A CA 1
ATOM 864 C C . LEU A 1 108 ? 16.631 31.723 10.199 1.00 73.50 108 LEU A C 1
ATOM 866 O O . LEU A 1 108 ? 17.280 32.679 10.635 1.00 73.50 108 LEU A O 1
ATOM 870 N N . PRO A 1 109 ? 15.509 31.898 9.480 1.00 84.25 109 PRO A N 1
ATOM 871 C CA . PRO A 1 109 ? 14.878 33.202 9.346 1.00 84.25 109 PRO A CA 1
ATOM 872 C C . PRO A 1 109 ? 14.629 33.811 10.730 1.00 84.25 109 PRO A C 1
ATOM 874 O O . PRO A 1 109 ? 14.166 33.124 11.642 1.00 84.25 109 PRO A O 1
ATOM 877 N N . LYS A 1 110 ? 14.897 35.113 10.892 1.00 81.12 110 LYS A N 1
ATOM 878 C CA . LYS A 1 110 ? 14.758 35.820 12.183 1.00 81.12 110 LYS A CA 1
ATOM 879 C C . LYS A 1 110 ? 13.367 35.644 12.810 1.00 81.12 110 LYS A C 1
ATOM 881 O O . LYS A 1 110 ? 13.247 35.541 14.026 1.00 81.12 110 LYS A O 1
ATOM 886 N N . VAL A 1 111 ? 12.337 35.554 11.967 1.00 80.88 111 VAL A N 1
ATOM 887 C CA . VAL A 1 111 ? 10.945 35.305 12.368 1.00 80.88 111 VAL A CA 1
ATOM 888 C C . VAL A 1 111 ? 10.798 33.946 13.058 1.00 80.88 111 VAL A C 1
ATOM 890 O O . VAL A 1 111 ? 10.255 33.868 14.156 1.00 80.88 111 VAL A O 1
ATOM 893 N N . LEU A 1 112 ? 11.348 32.889 12.458 1.00 81.75 112 LEU A N 1
ATOM 894 C CA . LEU A 1 112 ? 11.335 31.536 13.018 1.00 81.75 112 LEU A CA 1
ATOM 895 C C . LEU A 1 112 ? 12.137 31.462 14.319 1.00 81.75 112 LEU A C 1
ATOM 897 O O . LEU A 1 112 ? 11.691 30.855 15.285 1.00 81.75 112 LEU A O 1
ATOM 901 N N . LEU A 1 113 ? 13.292 32.127 14.380 1.00 84.12 113 LEU A N 1
ATOM 902 C CA . LEU A 1 113 ? 14.097 32.184 15.600 1.00 84.12 113 LEU A CA 1
ATOM 903 C C . LEU A 1 113 ? 13.321 32.834 16.758 1.00 84.12 113 LEU A C 1
ATOM 905 O O . LEU A 1 113 ? 13.336 32.316 17.873 1.00 84.12 113 LEU A O 1
ATOM 909 N N . SER A 1 114 ? 12.585 33.914 16.483 1.00 85.12 114 SER A N 1
ATOM 910 C CA . SER A 1 114 ? 11.713 34.558 17.471 1.00 85.12 114 SER A CA 1
ATOM 911 C C . SER A 1 114 ? 10.565 33.646 17.919 1.00 85.12 114 SER A C 1
ATOM 913 O O . SER A 1 114 ? 10.279 33.567 19.113 1.00 85.12 114 SER A O 1
ATOM 915 N N . GLN A 1 115 ? 9.952 32.897 16.997 1.00 86.56 115 GLN A N 1
ATOM 916 C CA . GLN A 1 115 ? 8.914 31.918 17.333 1.00 86.56 115 GLN A CA 1
ATOM 917 C C . GLN A 1 115 ? 9.445 30.828 18.270 1.00 86.56 115 GLN A C 1
ATOM 919 O O . GLN A 1 115 ? 8.834 30.568 19.305 1.00 86.56 115 GLN A O 1
ATOM 924 N N . TYR A 1 116 ? 10.609 30.245 17.969 1.00 86.25 116 TYR A N 1
ATOM 925 C CA . TYR A 1 116 ? 11.222 29.240 18.841 1.00 86.25 116 TYR A CA 1
ATOM 926 C C . TYR A 1 116 ? 11.572 29.804 20.219 1.00 86.25 116 TYR A C 1
ATOM 928 O O . TYR A 1 116 ? 11.296 29.160 21.229 1.00 86.25 116 TYR A O 1
ATOM 936 N N . GLN A 1 117 ? 12.112 31.023 20.290 1.00 84.81 117 GLN A N 1
ATOM 937 C CA . GLN A 1 117 ? 12.382 31.676 21.573 1.00 84.81 117 GLN A CA 1
ATOM 938 C C . GLN A 1 117 ? 11.107 31.902 22.395 1.00 84.81 117 GLN A C 1
ATOM 940 O O . GLN A 1 117 ? 11.140 31.748 23.613 1.00 84.81 117 GLN A O 1
ATOM 945 N N . ASN A 1 118 ? 9.985 32.232 21.756 1.00 87.19 118 ASN A N 1
ATOM 946 C CA . ASN A 1 118 ? 8.706 32.393 22.448 1.00 87.19 118 ASN A CA 1
ATOM 947 C C . ASN A 1 118 ? 8.148 31.058 22.954 1.00 87.19 118 ASN A C 1
ATOM 949 O O . ASN A 1 118 ? 7.595 31.011 24.049 1.00 87.19 118 ASN A O 1
ATOM 953 N N . ILE A 1 119 ? 8.334 29.973 22.198 1.00 86.12 119 ILE A N 1
ATOM 954 C CA . ILE A 1 119 ? 7.959 28.621 22.632 1.00 86.12 119 ILE A CA 1
ATOM 955 C C . ILE A 1 119 ? 8.767 28.220 23.871 1.00 86.12 119 ILE A C 1
ATOM 957 O O . ILE A 1 119 ? 8.186 27.745 24.839 1.00 86.12 119 ILE A O 1
ATOM 961 N N . LEU A 1 120 ? 10.081 28.465 23.878 1.00 82.12 120 LEU A N 1
ATOM 962 C CA . LEU A 1 120 ? 10.949 28.121 25.012 1.00 82.12 120 LEU A CA 1
ATOM 963 C C . LEU A 1 120 ? 10.646 28.926 26.284 1.00 82.12 120 LEU A C 1
ATOM 965 O O . LEU A 1 120 ? 10.888 28.437 27.379 1.00 82.12 120 LEU A O 1
ATOM 969 N N . LYS A 1 121 ? 10.087 30.134 26.152 1.00 83.94 121 LYS A N 1
ATOM 970 C CA . LYS A 1 121 ? 9.634 30.967 27.280 1.00 83.94 121 LYS A CA 1
ATOM 971 C C . LYS A 1 121 ? 8.271 30.553 27.840 1.00 83.94 121 LYS A C 1
ATOM 973 O O . LYS A 1 121 ? 7.783 31.180 28.776 1.00 83.94 121 LYS A O 1
ATOM 978 N N . ASN A 1 122 ? 7.608 29.561 27.247 1.00 82.25 122 ASN A N 1
ATOM 979 C CA . ASN A 1 122 ? 6.321 29.106 27.746 1.00 82.25 122 ASN A CA 1
ATOM 980 C C . ASN A 1 122 ? 6.525 28.330 29.069 1.00 82.25 122 ASN A C 1
ATOM 982 O O . ASN A 1 122 ? 7.304 27.372 29.087 1.00 82.25 122 ASN A O 1
ATOM 986 N N . PRO A 1 123 ? 5.803 28.675 30.155 1.00 78.31 123 PRO A N 1
ATOM 987 C CA . PRO A 1 123 ? 5.942 28.047 31.478 1.00 78.31 123 PRO A CA 1
ATOM 988 C C . PRO A 1 123 ? 5.657 26.536 31.492 1.00 78.31 123 PRO A C 1
ATOM 990 O O . PRO A 1 123 ? 6.016 25.834 32.438 1.00 78.31 123 PRO A O 1
ATOM 993 N N . VAL A 1 124 ? 5.043 25.999 30.431 1.00 78.56 124 VAL A N 1
ATOM 994 C CA . VAL A 1 124 ? 4.902 24.551 30.214 1.00 78.56 124 VAL A CA 1
ATOM 995 C C . VAL A 1 124 ? 6.267 23.849 30.115 1.00 78.56 124 VAL A C 1
ATOM 997 O O . VAL A 1 124 ? 6.382 22.692 30.523 1.00 78.56 124 VAL A O 1
ATOM 1000 N N . PHE A 1 125 ? 7.309 24.530 29.628 1.00 69.25 125 PHE A N 1
ATOM 1001 C CA . PHE A 1 125 ? 8.652 23.962 29.458 1.00 69.25 125 PHE A CA 1
ATOM 1002 C C . PHE A 1 125 ? 9.607 24.241 30.632 1.00 69.25 125 PHE A C 1
ATOM 1004 O O . PHE A 1 125 ? 10.580 23.507 30.790 1.00 69.25 125 PHE A O 1
ATOM 1011 N N . GLU A 1 126 ? 9.313 25.208 31.510 1.00 63.66 126 GLU A N 1
ATOM 1012 C CA . GLU A 1 126 ? 10.163 25.540 32.672 1.00 63.66 126 GLU A CA 1
ATOM 1013 C C . GLU A 1 126 ? 10.220 24.415 33.721 1.00 63.66 126 GLU A C 1
ATOM 1015 O O . GLU A 1 126 ? 11.227 24.234 34.405 1.00 63.66 126 GLU A O 1
ATOM 1020 N N . LYS A 1 127 ? 9.170 23.590 33.830 1.00 58.81 127 LYS A N 1
ATOM 1021 C CA . LYS A 1 127 ? 9.071 22.563 34.884 1.00 58.81 127 LYS A CA 1
ATOM 1022 C C . LYS A 1 127 ? 10.031 21.376 34.732 1.00 58.81 127 LYS A C 1
ATOM 1024 O O . LYS A 1 127 ? 10.114 20.575 35.657 1.00 58.81 127 LYS A O 1
ATOM 1029 N N . LYS A 1 128 ? 10.741 21.226 33.605 1.00 56.31 128 LYS A N 1
ATOM 1030 C CA . LYS A 1 128 ? 11.615 20.060 33.355 1.00 56.31 128 LYS A CA 1
ATOM 1031 C C . LYS A 1 128 ? 13.111 20.307 33.569 1.00 56.31 128 LYS A C 1
ATOM 1033 O O . LYS A 1 128 ? 13.843 19.329 33.697 1.00 56.31 128 LYS A O 1
ATOM 1038 N N . GLU A 1 129 ? 13.583 21.553 33.640 1.00 53.16 129 GLU A N 1
ATOM 1039 C CA . GLU A 1 129 ? 15.025 21.806 33.818 1.00 53.16 129 GLU A CA 1
ATOM 1040 C C . GLU A 1 129 ? 15.510 21.617 35.264 1.00 53.16 129 GLU A C 1
ATOM 1042 O O . GLU A 1 129 ? 16.644 21.179 35.470 1.00 53.16 129 GLU A O 1
ATOM 1047 N N . ASN A 1 130 ? 14.660 21.858 36.269 1.00 51.38 130 ASN A N 1
ATOM 1048 C CA . ASN A 1 130 ? 15.076 21.734 37.673 1.00 51.38 130 ASN A CA 1
ATOM 1049 C C . ASN A 1 130 ? 15.221 20.274 38.131 1.00 51.38 130 ASN A C 1
ATOM 1051 O O . ASN A 1 130 ? 16.160 19.952 38.852 1.00 51.38 130 ASN A O 1
ATOM 1055 N N . THR A 1 131 ? 14.378 19.360 37.644 1.00 52.12 131 THR A N 1
ATOM 1056 C CA . THR A 1 131 ? 14.435 17.941 38.043 1.00 52.12 131 THR A CA 1
ATOM 1057 C C . THR A 1 131 ? 15.686 17.229 37.517 1.00 52.12 131 THR A C 1
ATOM 1059 O O . THR A 1 131 ? 16.200 16.319 38.160 1.00 52.12 131 THR A O 1
ATOM 1062 N N . VAL A 1 132 ? 16.216 17.648 36.360 1.00 53.22 132 VAL A N 1
ATOM 1063 C CA . VAL A 1 132 ? 17.429 17.045 35.779 1.00 53.22 132 VAL A CA 1
ATOM 1064 C C . VAL A 1 132 ? 18.695 17.542 36.484 1.00 53.22 132 VAL A C 1
ATOM 1066 O O . VAL A 1 132 ? 19.620 16.759 36.688 1.00 53.22 132 VAL A O 1
ATOM 1069 N N . ARG A 1 133 ? 18.748 18.815 36.903 1.00 51.25 133 ARG A N 1
ATOM 1070 C CA . ARG A 1 133 ? 19.915 19.352 37.627 1.00 51.25 133 ARG A CA 1
ATOM 1071 C C . ARG A 1 133 ? 20.053 18.760 39.030 1.00 51.25 133 ARG A C 1
ATOM 1073 O O . ARG A 1 133 ? 21.165 18.408 39.414 1.00 51.25 133 ARG A O 1
ATOM 1080 N N . GLU A 1 134 ? 18.946 18.561 39.745 1.00 52.59 134 GLU A N 1
ATOM 1081 C CA . GLU A 1 134 ? 18.962 17.916 41.067 1.00 52.59 134 GLU A CA 1
ATOM 1082 C C . GLU A 1 134 ? 19.372 16.434 40.991 1.00 52.59 134 GLU A C 1
ATOM 1084 O O . GLU A 1 134 ? 20.136 15.964 41.833 1.00 52.59 134 GLU A O 1
ATOM 1089 N N . ALA A 1 135 ? 18.967 15.714 39.936 1.00 52.88 135 ALA A N 1
ATOM 1090 C CA . ALA A 1 135 ? 19.343 14.311 39.736 1.00 52.88 135 ALA A CA 1
ATOM 1091 C C . ALA A 1 135 ? 20.837 14.104 39.408 1.00 52.88 135 ALA A C 1
ATOM 1093 O O . ALA A 1 135 ? 21.394 13.054 39.721 1.00 52.88 135 ALA A O 1
ATOM 1094 N N . ILE A 1 136 ? 21.500 15.091 38.793 1.00 53.69 136 ILE A N 1
ATOM 1095 C CA . ILE A 1 136 ? 22.936 15.011 38.470 1.00 53.69 136 ILE A CA 1
ATOM 1096 C C . ILE A 1 136 ? 23.797 15.362 39.696 1.00 53.69 136 ILE A C 1
ATOM 1098 O O . ILE A 1 136 ? 24.871 14.792 39.879 1.00 53.69 136 ILE A O 1
ATOM 1102 N N . GLN A 1 137 ? 23.328 16.255 40.574 1.00 48.41 137 GLN A N 1
ATOM 1103 C CA . GLN A 1 137 ? 24.070 16.655 41.776 1.00 48.41 137 GLN A CA 1
ATOM 1104 C C . GLN A 1 137 ? 23.981 15.639 42.926 1.00 48.41 137 GLN A C 1
ATOM 1106 O O . GLN A 1 137 ? 24.901 15.574 43.737 1.00 48.41 137 GLN A O 1
ATOM 1111 N N . SER A 1 138 ? 22.944 14.795 42.976 1.00 49.06 138 SER A N 1
ATOM 1112 C CA . SER A 1 138 ? 22.829 13.741 43.997 1.00 49.06 138 SER A CA 1
ATOM 1113 C C . SER A 1 138 ? 23.642 12.471 43.695 1.00 49.06 138 SER A C 1
ATOM 1115 O O . SER A 1 138 ? 23.629 11.545 44.502 1.00 49.06 138 SER A O 1
ATOM 1117 N N . GLN A 1 139 ? 24.322 12.385 42.542 1.00 48.69 139 GLN A N 1
ATOM 1118 C CA . GLN A 1 139 ? 25.115 11.209 42.141 1.00 48.69 139 GLN A CA 1
ATOM 1119 C C . GLN A 1 139 ? 26.621 11.325 42.425 1.00 48.69 139 GLN A C 1
ATOM 1121 O O . GLN A 1 139 ? 27.365 10.394 42.126 1.00 48.69 139 GLN A O 1
ATOM 1126 N N . HIS A 1 140 ? 27.080 12.408 43.059 1.00 50.34 140 HIS A N 1
ATOM 1127 C CA . HIS A 1 140 ? 28.448 12.500 43.572 1.00 50.34 140 HIS A CA 1
ATOM 1128 C C . HIS A 1 140 ? 28.463 12.660 45.098 1.00 50.34 140 HIS A C 1
ATOM 1130 O O . HIS A 1 140 ? 28.544 13.783 45.595 1.00 50.34 140 HIS A O 1
ATOM 1136 N N . PRO A 1 141 ? 28.452 11.557 45.870 1.00 44.16 141 PRO A N 1
ATOM 1137 C CA . PRO A 1 141 ? 29.040 11.590 47.194 1.00 44.16 141 PRO A CA 1
ATOM 1138 C C . PRO A 1 141 ? 30.558 11.726 47.025 1.00 44.16 141 PRO A C 1
ATOM 1140 O O . PRO A 1 141 ? 31.260 10.813 46.588 1.00 44.16 141 PRO A O 1
ATOM 1143 N N . THR A 1 142 ? 31.056 12.922 47.325 1.00 52.50 142 THR A N 1
ATOM 1144 C CA . THR A 1 142 ? 32.400 13.120 47.861 1.00 52.50 142 THR A CA 1
ATOM 1145 C C . THR A 1 142 ? 32.571 12.212 49.070 1.00 52.50 142 THR A C 1
ATOM 1147 O O . THR A 1 142 ? 31.954 12.491 50.086 1.00 52.50 142 THR A O 1
ATOM 1150 N N . ASP A 1 143 ? 33.401 11.178 48.962 1.00 39.19 143 ASP A N 1
ATOM 1151 C CA . ASP A 1 143 ? 34.150 10.639 50.098 1.00 39.19 143 ASP A CA 1
ATOM 1152 C C . ASP A 1 143 ? 35.478 10.064 49.597 1.00 39.19 143 ASP A C 1
ATOM 1154 O O . ASP A 1 143 ? 35.604 8.955 49.076 1.00 39.19 143 ASP A O 1
ATOM 1158 N N . LEU A 1 144 ? 36.486 10.921 49.720 1.00 43.00 144 LEU A N 1
ATOM 1159 C CA . LEU A 1 144 ? 37.886 10.557 49.831 1.00 43.00 144 LEU A CA 1
ATOM 1160 C C . LEU A 1 144 ? 38.081 9.943 51.233 1.00 43.00 144 LEU A C 1
ATOM 1162 O O . LEU A 1 144 ? 37.530 10.481 52.184 1.00 43.00 144 LEU A O 1
ATOM 1166 N N . TYR A 1 145 ? 38.886 8.880 51.336 1.00 43.69 145 TYR A N 1
ATOM 1167 C CA . TYR A 1 145 ? 39.833 8.539 52.420 1.00 43.69 145 TYR A CA 1
ATOM 1168 C C . TYR A 1 145 ? 39.862 7.046 52.813 1.00 43.69 145 TYR A C 1
ATOM 1170 O O . TYR A 1 145 ? 38.911 6.465 53.316 1.00 43.69 145 TYR A O 1
ATOM 1178 N N . GLU A 1 146 ? 41.068 6.497 52.633 1.00 43.34 146 GLU A N 1
ATOM 1179 C CA . GLU A 1 146 ? 41.733 5.449 53.419 1.00 43.34 146 GLU A CA 1
ATOM 1180 C C . GLU A 1 146 ? 41.213 4.001 53.424 1.00 43.34 146 GLU A C 1
ATOM 1182 O O . GLU A 1 146 ? 40.383 3.597 54.231 1.00 43.34 146 GLU A O 1
ATOM 1187 N N . ALA A 1 147 ? 41.940 3.140 52.700 1.00 40.06 147 ALA A N 1
ATOM 1188 C CA . ALA A 1 147 ? 42.184 1.763 53.133 1.00 40.06 147 ALA A CA 1
ATOM 1189 C C . ALA A 1 147 ? 43.615 1.299 52.779 1.00 40.06 147 ALA A C 1
ATOM 1191 O O . ALA A 1 147 ? 43.887 0.779 51.704 1.00 40.06 147 ALA A O 1
ATOM 1192 N N . LYS A 1 148 ? 44.535 1.563 53.719 1.00 46.84 148 LYS A N 1
ATOM 1193 C CA . LYS A 1 148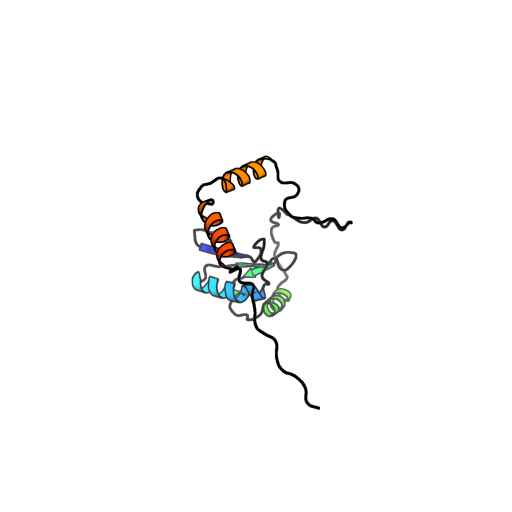 ? 45.556 0.649 54.283 1.00 46.84 148 LYS A CA 1
ATOM 1194 C C . LYS A 1 148 ? 46.245 -0.316 53.295 1.00 46.84 148 LYS A C 1
ATOM 1196 O O . LYS A 1 148 ? 45.680 -1.308 52.858 1.00 46.84 148 LYS A O 1
ATOM 1201 N N . ARG A 1 149 ? 47.521 -0.077 52.954 1.00 41.88 149 ARG A N 1
ATOM 1202 C CA . ARG A 1 149 ? 48.688 -0.740 53.595 1.00 41.88 149 ARG A CA 1
ATOM 1203 C C . ARG A 1 149 ? 48.338 -2.092 54.227 1.00 41.88 149 ARG A C 1
ATOM 1205 O O . ARG A 1 149 ? 47.791 -2.093 55.317 1.00 41.88 149 ARG A O 1
ATOM 1212 N N . THR A 1 150 ? 48.742 -3.184 53.578 1.00 44.94 150 THR A N 1
ATOM 1213 C CA . THR A 1 150 ? 49.682 -4.222 54.064 1.00 44.94 150 THR A CA 1
ATOM 1214 C C . THR A 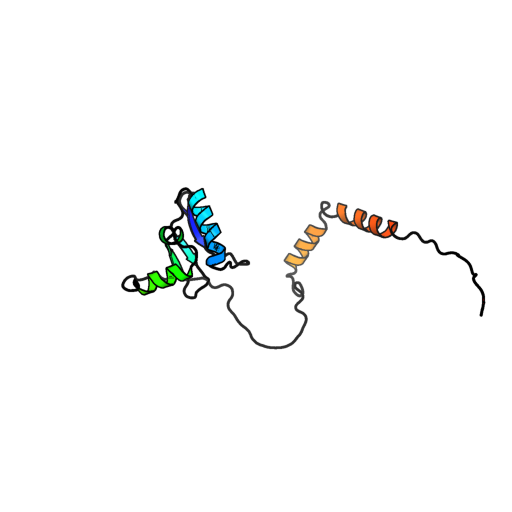1 150 ? 49.405 -5.526 53.320 1.00 44.94 150 THR A C 1
ATOM 1216 O O . THR A 1 150 ? 48.327 -6.071 53.485 1.00 44.94 150 THR A O 1
ATOM 1219 N N . PHE A 1 151 ? 50.378 -6.056 52.578 1.00 39.69 151 PHE A N 1
ATOM 1220 C CA . PHE A 1 151 ? 50.811 -7.452 52.712 1.00 39.69 151 PHE A CA 1
ATOM 1221 C C . PHE A 1 151 ? 52.227 -7.560 52.146 1.00 39.69 151 PHE A C 1
ATOM 1223 O O . PHE A 1 151 ? 52.476 -7.277 50.977 1.00 39.69 151 PHE A O 1
ATOM 1230 N N . GLY A 1 152 ? 53.169 -7.864 53.036 1.00 37.22 152 GLY A N 1
ATOM 1231 C CA . GLY A 1 152 ? 54.568 -8.068 52.709 1.00 37.22 152 GLY A CA 1
ATOM 1232 C C . GLY A 1 152 ? 54.861 -9.510 52.307 1.00 37.22 152 GLY A C 1
ATOM 1233 O O . GLY A 1 152 ? 54.232 -10.440 52.798 1.00 37.22 152 GLY A O 1
ATOM 1234 N N . SER A 1 153 ? 55.860 -9.625 51.435 1.00 39.00 153 SER A N 1
ATOM 1235 C CA . SER A 1 153 ? 57.041 -10.494 51.528 1.00 39.00 153 SER A CA 1
ATOM 1236 C C . SER A 1 153 ? 56.879 -11.944 52.010 1.00 39.00 153 SER A C 1
ATOM 1238 O O . SER A 1 153 ? 56.651 -12.202 53.192 1.00 39.00 153 SER A O 1
ATOM 1240 N N . LYS A 1 154 ? 57.117 -12.861 51.064 1.00 45.53 154 LYS A N 1
ATOM 1241 C CA . LYS A 1 154 ? 57.827 -14.162 51.113 1.00 45.53 154 LYS A CA 1
ATOM 1242 C C . LYS A 1 154 ? 57.626 -14.738 49.697 1.00 45.53 154 LYS A C 1
ATOM 1244 O O . LYS A 1 154 ? 56.481 -14.928 49.310 1.00 45.53 154 LYS A O 1
ATOM 1249 N N . PHE A 1 155 ? 58.612 -14.913 48.824 1.00 44.72 155 PHE A N 1
ATOM 1250 C CA . PHE A 1 155 ? 59.979 -15.418 48.946 1.00 44.72 155 PHE A CA 1
ATOM 1251 C C . PHE A 1 155 ? 60.924 -14.687 47.986 1.00 44.72 155 PHE A C 1
ATOM 1253 O O . PHE A 1 155 ? 60.419 -14.160 46.969 1.00 44.72 155 PHE A O 1
#

Foldseek 3Di:
DDDDPNAAAEAEQPPPPGRDDPLSCLVVLLVNCVVRVNNHFWYWYPPDVVIDIDGSVVSNPDNDCVVVVVVVVVVPPDDDDDDDDDPDPDDDDDPDDDDDDPDPPPDDDPVVVVVVVVVCPPVVNVVPPVVVVVVVVVPDDDDDDDDDDDDDDDD

Radius of gyration: 30.26 Å; chains: 1; bounding box: 77×51×81 Å

Organism: NCBI:txid45074